Protein AF-A0A0G2USS6-F1 (afdb_monomer_lite)

Sequence (141 aa):
YPSPGAPDLAKKVQEQLTSSGFKCALDKKRGLDHGSWVPLMLMYPEAKIPICQLSVQSNLDAAHHYKLGRALAPLKDQGVLIIGSGSSVHPSNDTPGAVFGVARWAAEFDEWLEKTLTRGRYEDAVDYKRKAPNWKLTHPW

Foldseek 3Di:
DDAAADVVVLVVLCVLQVVLPDHDDDDPPDDDDPQGVVVCCVVPVVRHDHDDDDDDDPVDALVVVVSSCVSCVVCVVVVDDDDDGDDQFDFDPPQDADPDDGDPQRVQQVVVLVCCVVVVVVVCVRVCVPRGGNVCRRDVD

Secondary structure (DSSP, 8-state):
--PPB-HHHHHHHHHHHHHTT------SSPPPPHHHHHHHHHH-TT--S-B------TTS-HHHHHHHHHHHGGGGGGTPPP---S-S----TTS---SSSS-HHHHHHHHHHHHHHHTT-HHHHHTHHHHSTTHHHH---

Organism: NCBI:txid363209

Structure (mmCIF, N/CA/C/O backbone):
data_AF-A0A0G2USS6-F1
#
_entry.id   AF-A0A0G2USS6-F1
#
loop_
_atom_site.group_PDB
_atom_site.id
_atom_site.type_symbol
_atom_site.label_atom_id
_atom_site.label_alt_id
_atom_site.label_comp_id
_atom_site.label_asym_id
_atom_site.label_entity_id
_atom_site.label_seq_id
_atom_site.pdbx_PDB_ins_code
_atom_site.Cartn_x
_atom_site.Cartn_y
_atom_site.Cartn_z
_atom_site.occupancy
_atom_site.B_iso_or_equiv
_atom_site.auth_seq_id
_atom_site.auth_comp_id
_atom_site.auth_asym_id
_atom_site.auth_atom_id
_atom_site.pdbx_PDB_model_num
ATOM 1 N N . TYR A 1 1 ? -8.011 18.843 4.142 1.00 91.75 1 TYR A N 1
ATOM 2 C CA . TYR A 1 1 ? -9.147 17.904 4.107 1.00 91.75 1 TYR A CA 1
ATOM 3 C C . TYR A 1 1 ? -9.634 17.636 5.533 1.00 91.75 1 TYR A C 1
ATOM 5 O O . TYR A 1 1 ? -8.974 16.889 6.248 1.00 91.75 1 TYR A O 1
ATOM 13 N N . PRO A 1 2 ? -10.691 18.321 6.003 1.00 94.19 2 PRO A N 1
ATOM 14 C CA . PRO A 1 2 ? -11.111 18.310 7.409 1.00 94.19 2 PRO A CA 1
ATOM 15 C C . PRO A 1 2 ? -12.086 17.162 7.728 1.00 94.19 2 PRO A C 1
ATOM 17 O O . PRO A 1 2 ? -13.210 17.398 8.160 1.00 94.19 2 PRO A O 1
ATOM 20 N N . SER A 1 3 ? -11.684 15.914 7.494 1.00 94.44 3 SER A N 1
ATOM 21 C CA . SER A 1 3 ? -12.543 14.764 7.795 1.00 94.44 3 SER A CA 1
ATOM 22 C C . SER A 1 3 ? -12.622 14.445 9.289 1.00 94.44 3 SER A C 1
ATOM 24 O O . SER A 1 3 ? -11.622 14.614 9.993 1.00 94.44 3 SER A O 1
ATOM 26 N N . PRO A 1 4 ? -13.744 13.880 9.774 1.00 95.38 4 PRO A N 1
ATOM 27 C CA . PRO A 1 4 ? -13.801 13.287 11.104 1.00 95.38 4 PRO A CA 1
ATOM 28 C C . PRO A 1 4 ? -12.733 12.196 11.276 1.00 95.38 4 PRO A C 1
ATOM 30 O O . PRO A 1 4 ? -12.464 11.419 10.358 1.00 95.38 4 PRO A O 1
ATOM 33 N N . GLY A 1 5 ? -12.137 12.103 12.463 1.00 94.69 5 GLY A N 1
ATOM 34 C CA . GLY A 1 5 ? -11.315 10.947 12.824 1.00 94.69 5 GLY A CA 1
ATOM 35 C C . GLY A 1 5 ? -12.179 9.711 13.096 1.00 94.69 5 GLY A C 1
ATOM 36 O O . GLY A 1 5 ? -13.332 9.838 13.503 1.00 94.69 5 GLY A O 1
ATOM 37 N N . ALA A 1 6 ? -11.615 8.515 12.924 1.00 96.31 6 ALA A N 1
ATOM 38 C CA . ALA A 1 6 ? -12.291 7.244 13.200 1.00 96.31 6 ALA A CA 1
ATOM 39 C C . ALA A 1 6 ? -11.617 6.462 14.356 1.00 96.31 6 ALA A C 1
ATOM 41 O O . ALA A 1 6 ? -10.968 5.444 14.108 1.00 96.31 6 ALA A O 1
ATOM 42 N N . PRO A 1 7 ? -11.724 6.911 15.625 1.00 96.25 7 PRO A N 1
ATOM 43 C CA . PRO A 1 7 ? -11.035 6.279 16.759 1.00 96.25 7 PRO A CA 1
ATOM 44 C C . PRO A 1 7 ? -11.484 4.834 17.022 1.00 96.25 7 PRO A C 1
ATOM 46 O O . PRO A 1 7 ? -10.646 3.985 17.328 1.00 96.25 7 PRO A O 1
ATOM 49 N N . ASP A 1 8 ? -12.773 4.532 16.847 1.00 96.19 8 ASP A N 1
ATOM 50 C CA . ASP A 1 8 ? -13.293 3.168 17.009 1.00 96.19 8 ASP A CA 1
ATOM 51 C C . ASP A 1 8 ? -12.752 2.231 15.927 1.00 96.19 8 ASP A C 1
ATOM 53 O O . ASP A 1 8 ? -12.391 1.088 16.210 1.00 96.19 8 ASP A O 1
ATOM 57 N N . LEU A 1 9 ? -12.629 2.729 14.691 1.00 97.06 9 LEU A N 1
ATOM 58 C CA . LEU A 1 9 ? -11.994 1.985 13.606 1.00 97.06 9 LEU A CA 1
ATOM 59 C C . LEU A 1 9 ? -10.504 1.770 13.890 1.00 97.06 9 LEU A C 1
ATOM 61 O O . LEU A 1 9 ? -10.017 0.658 13.719 1.00 97.06 9 LEU A O 1
ATOM 65 N N . ALA A 1 10 ? -9.794 2.787 14.384 1.00 97.56 10 ALA A N 1
ATOM 66 C CA . ALA A 1 10 ? -8.384 2.660 14.744 1.00 97.56 10 ALA A CA 1
ATOM 67 C C . ALA A 1 10 ? -8.164 1.574 15.813 1.00 97.56 10 ALA A C 1
ATOM 69 O O . ALA A 1 10 ? -7.253 0.756 15.680 1.00 97.56 10 ALA A O 1
ATOM 70 N N . LYS A 1 11 ? -9.034 1.509 16.832 1.00 97.44 11 LYS A N 1
ATOM 71 C CA . LYS A 1 11 ? -9.001 0.451 17.853 1.00 97.44 11 LYS A CA 1
ATOM 72 C C . LYS A 1 11 ? -9.256 -0.935 17.249 1.00 97.44 11 LYS A C 1
ATOM 74 O O . LYS A 1 11 ? -8.476 -1.848 17.500 1.00 97.44 11 LYS A O 1
ATOM 79 N N . LYS A 1 12 ? -10.274 -1.078 16.393 1.00 97.12 12 LYS A N 1
ATOM 80 C CA . LYS A 1 12 ? -10.555 -2.340 15.684 1.00 97.12 12 LYS A CA 1
ATOM 81 C C . LYS A 1 12 ? -9.382 -2.791 14.813 1.00 97.12 12 LYS A C 1
ATOM 83 O O . LYS A 1 12 ? -9.023 -3.963 14.830 1.00 97.12 12 LYS A O 1
ATOM 88 N N . VAL A 1 13 ? -8.759 -1.868 14.078 1.00 98.06 13 VAL A N 1
ATOM 89 C CA . VAL A 1 13 ? -7.565 -2.149 13.266 1.00 98.06 13 VAL A CA 1
ATOM 90 C C . VAL A 1 13 ? -6.420 -2.629 14.156 1.00 98.06 13 VAL A C 1
ATOM 92 O O . VAL A 1 13 ? -5.794 -3.638 13.843 1.00 98.06 13 VAL A O 1
ATOM 95 N N . GLN A 1 14 ? -6.167 -1.967 15.289 1.00 98.25 14 GLN A N 1
ATOM 96 C CA . GLN A 1 14 ? -5.142 -2.404 16.238 1.00 98.25 14 GLN A CA 1
ATOM 97 C C . GLN A 1 14 ? -5.409 -3.823 16.758 1.00 98.25 14 GLN A C 1
ATOM 99 O O . GLN A 1 14 ? -4.492 -4.645 16.767 1.00 98.25 14 GLN A O 1
ATOM 104 N N . GLU A 1 15 ? -6.638 -4.123 17.179 1.00 97.50 15 GLU A N 1
ATOM 105 C CA . GLU A 1 15 ? -7.038 -5.445 17.682 1.00 97.50 15 GLU A CA 1
ATOM 106 C C . GLU A 1 15 ? -6.886 -6.528 16.602 1.00 97.50 15 GLU A C 1
ATOM 108 O O . GLU A 1 15 ? -6.291 -7.581 16.852 1.00 97.50 15 GLU A O 1
ATOM 113 N N . GLN A 1 16 ? -7.334 -6.245 15.377 1.00 97.50 16 GLN A N 1
ATOM 114 C CA . GLN A 1 16 ? -7.206 -7.137 14.222 1.00 97.50 16 GLN A CA 1
ATOM 115 C C . GLN A 1 16 ? -5.736 -7.437 13.891 1.00 97.50 16 GLN A C 1
ATOM 117 O O . GLN A 1 16 ? -5.353 -8.585 13.666 1.00 97.50 16 GLN A O 1
ATOM 122 N N . LEU A 1 17 ? -4.885 -6.411 13.883 1.00 98.12 17 LEU A N 1
ATOM 123 C CA . LEU A 1 17 ? -3.461 -6.570 13.595 1.00 98.12 17 LEU A CA 1
ATOM 124 C C . LEU A 1 17 ? -2.728 -7.303 14.722 1.00 98.12 17 LEU A C 1
ATOM 126 O O . LEU A 1 17 ? -1.928 -8.197 14.450 1.00 98.12 17 LEU A O 1
ATOM 130 N N . THR A 1 18 ? -3.034 -6.978 15.978 1.00 98.06 18 THR A N 1
ATOM 131 C CA . THR A 1 18 ? -2.398 -7.604 17.147 1.00 98.06 18 THR A CA 1
ATOM 132 C C . THR A 1 18 ? -2.766 -9.081 17.261 1.00 98.06 18 THR A C 1
ATOM 134 O O . THR A 1 18 ? -1.885 -9.915 17.460 1.00 98.06 18 THR A O 1
ATOM 137 N N . SER A 1 19 ? -4.039 -9.432 17.053 1.00 97.56 19 SER A N 1
ATOM 138 C CA . SER A 1 19 ? -4.484 -10.836 17.004 1.00 97.56 19 SER A CA 1
ATOM 139 C C . SER A 1 19 ? -3.877 -11.617 15.832 1.00 97.56 19 SER A C 1
ATOM 141 O O . SER A 1 19 ? -3.688 -12.825 15.935 1.00 97.56 19 SER A O 1
ATOM 143 N N . SER A 1 20 ? -3.489 -10.924 14.758 1.00 97.62 20 SER A N 1
ATOM 144 C CA . SER A 1 20 ? -2.772 -11.494 13.610 1.00 97.62 20 SER A CA 1
ATOM 145 C C . SER A 1 20 ? -1.242 -11.527 13.788 1.00 97.62 20 SER A C 1
ATOM 147 O O . SER A 1 20 ? -0.523 -11.855 12.845 1.00 97.62 20 SER A O 1
ATOM 149 N N . GLY A 1 21 ? -0.724 -11.184 14.975 1.00 97.50 21 GLY A N 1
ATOM 150 C CA . GLY A 1 21 ? 0.701 -11.261 15.315 1.00 97.50 21 GLY A CA 1
ATOM 151 C C . GLY A 1 21 ? 1.533 -10.013 14.995 1.00 97.50 21 GLY A C 1
ATOM 152 O O . GLY A 1 21 ? 2.756 -10.045 15.141 1.00 97.50 21 GLY A O 1
ATOM 153 N N . PHE A 1 22 ? 0.914 -8.904 14.582 1.00 98.06 22 PHE A N 1
ATOM 154 C CA . PHE A 1 22 ? 1.615 -7.641 14.338 1.00 98.06 22 PHE A CA 1
ATOM 155 C C . PHE A 1 22 ? 1.718 -6.800 15.613 1.00 98.06 22 PHE A C 1
ATOM 157 O O . PHE A 1 22 ? 0.826 -6.787 16.456 1.00 98.06 22 PHE A O 1
ATOM 164 N N . LYS A 1 23 ? 2.787 -6.009 15.727 1.00 96.19 23 LYS A N 1
ATOM 165 C CA . LYS A 1 23 ? 2.852 -4.927 16.717 1.00 96.19 23 LYS A CA 1
ATOM 166 C C . LYS A 1 23 ? 2.172 -3.690 16.136 1.00 96.19 23 LYS A C 1
ATOM 168 O O . LYS A 1 23 ? 2.597 -3.200 15.094 1.00 96.19 23 LYS A O 1
ATOM 173 N N . CYS A 1 24 ? 1.147 -3.176 16.811 1.00 97.06 24 CYS A N 1
ATOM 174 C CA . CYS A 1 24 ? 0.413 -1.989 16.378 1.00 97.06 24 CYS A CA 1
ATOM 175 C C . CYS A 1 24 ? 0.169 -1.039 17.559 1.00 97.06 24 CYS A C 1
ATOM 177 O O . CYS A 1 24 ? -0.301 -1.454 18.621 1.00 97.06 24 CYS A O 1
ATOM 179 N N . ALA A 1 25 ? 0.486 0.241 17.373 1.00 96.69 25 ALA A N 1
ATOM 180 C CA . ALA A 1 25 ? 0.274 1.294 18.360 1.00 96.69 25 ALA A CA 1
ATOM 181 C C . ALA A 1 25 ? -0.682 2.356 17.806 1.00 96.69 25 ALA A C 1
ATOM 183 O O . ALA A 1 25 ? -0.669 2.644 16.611 1.00 96.69 25 ALA A O 1
ATOM 184 N N . LEU A 1 26 ? -1.486 2.950 18.688 1.00 97.31 26 LEU A N 1
ATOM 185 C CA . LEU A 1 26 ? -2.384 4.048 18.340 1.00 97.31 26 LEU A CA 1
ATOM 186 C C . LEU A 1 26 ? -1.678 5.394 18.511 1.00 97.31 26 LEU A C 1
ATOM 188 O O . LEU A 1 26 ? -1.115 5.673 19.570 1.00 97.31 26 LEU A O 1
ATOM 192 N N . ASP A 1 27 ? -1.791 6.253 17.501 1.00 95.75 27 ASP A N 1
ATOM 193 C CA . ASP A 1 27 ? -1.396 7.658 17.565 1.00 95.75 27 ASP A CA 1
ATOM 194 C C . ASP A 1 27 ? -2.651 8.536 17.467 1.00 95.75 27 ASP A C 1
ATOM 196 O O . ASP A 1 27 ? -3.431 8.425 16.524 1.00 95.75 27 ASP A O 1
ATOM 200 N N . LYS A 1 28 ? -2.861 9.392 18.472 1.00 93.62 28 LYS A N 1
ATOM 201 C CA . LYS A 1 28 ? -4.017 10.302 18.555 1.00 93.62 28 LYS A CA 1
ATOM 202 C C . LYS A 1 28 ? -3.706 11.725 18.080 1.00 93.62 28 LYS A C 1
ATOM 204 O O . LYS A 1 28 ? -4.585 12.579 18.130 1.00 93.62 28 LYS A O 1
ATOM 209 N N . LYS A 1 29 ? -2.454 12.009 17.713 1.00 91.50 29 LYS A N 1
ATOM 210 C CA . LYS A 1 29 ? -1.953 13.356 17.405 1.00 91.50 29 LYS A CA 1
ATOM 211 C C . LYS A 1 29 ? -1.647 13.546 15.926 1.00 91.50 29 LYS A C 1
ATOM 213 O O . LYS A 1 29 ? -1.704 14.674 15.443 1.00 91.50 29 LYS A 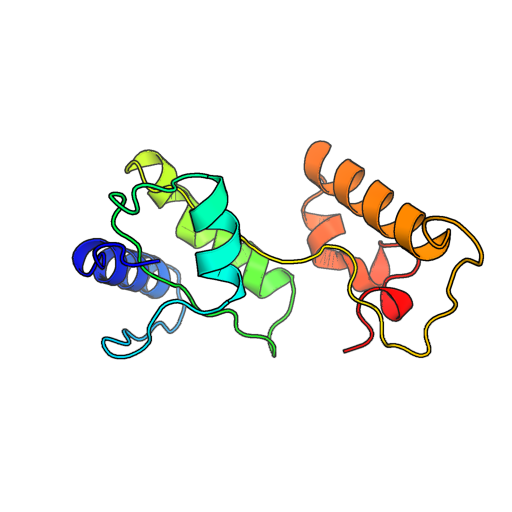O 1
ATOM 218 N N . ARG A 1 30 ? -1.291 12.477 15.214 1.00 89.69 30 ARG A N 1
ATOM 219 C CA . ARG A 1 30 ? -0.934 12.567 13.797 1.00 89.69 30 ARG A CA 1
ATOM 220 C C . ARG A 1 30 ? -2.155 12.892 12.935 1.00 89.69 30 ARG A C 1
ATOM 222 O O . ARG A 1 30 ? -3.165 12.198 12.986 1.00 89.69 30 ARG A O 1
ATOM 229 N N . GLY A 1 31 ? -2.044 13.966 12.157 1.00 88.50 31 GLY A N 1
ATOM 230 C CA . GLY A 1 31 ? -3.023 14.327 11.134 1.00 88.50 31 GLY A CA 1
ATOM 231 C C . GLY A 1 31 ? -2.744 13.642 9.797 1.00 88.50 31 GLY A C 1
ATOM 232 O O . GLY A 1 31 ? -1.677 13.055 9.615 1.00 88.50 31 GLY A O 1
ATOM 233 N N . LEU A 1 32 ? -3.690 13.785 8.861 1.00 92.94 32 LEU A N 1
ATOM 234 C CA . LEU A 1 32 ? -3.585 13.220 7.515 1.00 92.94 32 LEU A CA 1
ATOM 235 C C . LEU A 1 32 ? -2.338 13.722 6.782 1.00 92.94 32 LEU A C 1
ATOM 237 O O . LEU A 1 32 ? -2.152 14.928 6.608 1.00 92.94 32 LEU A O 1
ATOM 241 N N . ASP A 1 33 ? -1.515 12.794 6.304 1.00 94.00 33 ASP A N 1
ATOM 242 C CA . ASP A 1 33 ? -0.386 13.106 5.429 1.00 94.00 33 ASP A CA 1
ATOM 243 C C . ASP A 1 33 ? -0.834 13.375 3.985 1.00 94.00 33 ASP A C 1
ATOM 245 O O . ASP A 1 33 ? -1.976 13.112 3.596 1.00 94.00 33 ASP A O 1
ATOM 249 N 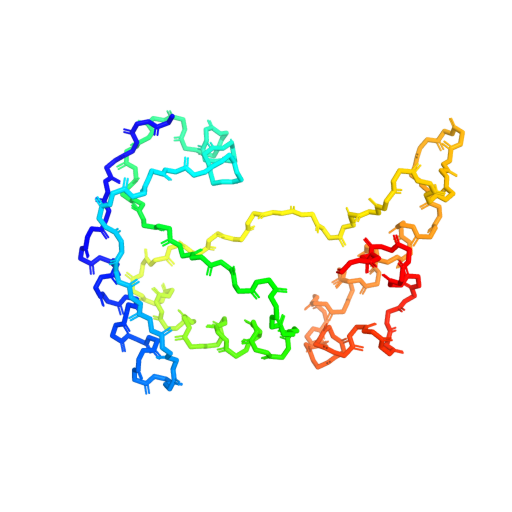N . HIS A 1 34 ? 0.091 13.917 3.190 1.00 93.69 34 HIS A N 1
ATOM 250 C CA . HIS A 1 34 ? -0.152 14.327 1.809 1.00 93.69 34 HIS A CA 1
ATOM 251 C C . HIS A 1 34 ? -0.658 13.195 0.912 1.00 93.69 34 HIS A C 1
ATOM 253 O O . HIS A 1 34 ? -1.581 13.414 0.128 1.00 93.69 34 HIS A O 1
ATOM 259 N N . GLY A 1 35 ? -0.113 11.985 1.074 1.00 92.88 35 GLY A N 1
ATOM 260 C CA . GLY A 1 35 ? -0.535 10.815 0.305 1.00 92.88 35 GLY A CA 1
ATOM 261 C C . GLY A 1 35 ? -1.977 10.420 0.606 1.00 92.88 35 GLY A C 1
ATOM 262 O O . GLY A 1 35 ? -2.686 9.965 -0.283 1.00 92.88 35 GLY A O 1
ATOM 263 N N . SER A 1 36 ? -2.442 10.680 1.828 1.00 94.00 36 SER A N 1
ATOM 264 C CA . SER A 1 36 ? -3.816 10.386 2.228 1.00 94.00 36 SER A CA 1
ATOM 265 C C . SER A 1 36 ? -4.812 11.455 1.777 1.00 94.00 36 SER A C 1
ATOM 267 O O . SER A 1 36 ? -5.839 11.123 1.190 1.00 94.00 36 SER A O 1
ATOM 269 N N . TRP A 1 37 ? -4.562 12.744 2.040 1.00 94.44 37 TRP A N 1
ATOM 270 C CA . TRP A 1 37 ? -5.603 13.758 1.822 1.00 94.44 37 TRP A CA 1
ATOM 271 C C . TRP A 1 37 ? -5.798 14.171 0.358 1.00 94.44 37 TRP A C 1
ATOM 273 O O . TRP A 1 37 ? -6.908 14.572 0.010 1.00 94.44 37 TRP A O 1
ATOM 283 N N . VAL A 1 38 ? -4.776 14.073 -0.503 1.00 95.44 38 VAL A N 1
ATOM 284 C CA . VAL A 1 38 ? -4.882 14.431 -1.934 1.00 95.44 38 VAL A CA 1
ATOM 285 C C . VAL A 1 38 ? -5.908 13.566 -2.677 1.00 95.44 38 VAL A C 1
ATOM 287 O O . VAL A 1 38 ? -6.843 14.139 -3.238 1.00 95.44 38 VAL A O 1
ATOM 290 N N . PRO A 1 39 ? -5.809 12.220 -2.681 1.00 95.44 39 PRO A N 1
ATOM 291 C CA . PRO A 1 39 ? -6.795 11.393 -3.376 1.00 95.44 39 PRO A CA 1
ATOM 292 C C . PRO A 1 39 ? -8.194 11.544 -2.769 1.00 95.44 39 PRO A C 1
ATOM 294 O O . PRO A 1 39 ? -9.184 11.586 -3.494 1.00 95.44 39 PRO A O 1
ATOM 297 N N . LEU A 1 40 ? -8.290 11.708 -1.447 1.00 96.44 40 LEU A N 1
ATOM 298 C CA . LEU A 1 40 ? -9.572 11.883 -0.767 1.00 96.44 40 LEU A CA 1
ATOM 299 C C . LEU A 1 40 ? -10.271 13.198 -1.127 1.00 96.44 40 LEU A C 1
ATOM 301 O O . LEU A 1 40 ? -11.492 13.208 -1.254 1.00 96.44 40 LEU A O 1
ATOM 305 N N . MET A 1 41 ? -9.526 14.285 -1.353 1.00 96.50 41 MET A N 1
ATOM 306 C CA . MET A 1 41 ? -10.098 15.540 -1.855 1.00 96.50 41 MET A CA 1
ATOM 307 C C . MET A 1 41 ? -10.757 15.385 -3.229 1.00 96.50 41 MET A C 1
ATOM 309 O O . MET A 1 41 ? -11.693 16.122 -3.523 1.00 96.50 41 MET A O 1
ATOM 313 N N . LEU A 1 42 ? -10.283 14.447 -4.055 1.00 96.31 42 LEU A N 1
ATOM 314 C CA . LEU A 1 42 ? -10.846 14.172 -5.378 1.00 96.31 42 LEU A CA 1
ATOM 315 C C . LEU A 1 42 ? -12.022 13.190 -5.311 1.00 96.31 42 LEU A C 1
ATOM 317 O O . LEU A 1 42 ? -13.012 13.374 -6.010 1.00 96.31 42 LEU A O 1
ATOM 321 N N . MET A 1 43 ? -11.917 12.152 -4.478 1.00 96.75 43 MET A N 1
ATOM 322 C CA . MET A 1 43 ? -12.936 11.101 -4.372 1.00 96.75 43 MET A CA 1
ATOM 323 C C . MET A 1 43 ? -14.145 11.512 -3.520 1.00 96.75 43 MET A C 1
ATOM 325 O O . MET A 1 43 ? -15.268 11.133 -3.840 1.00 96.75 43 MET A O 1
ATOM 329 N N . TYR A 1 44 ? -13.918 12.254 -2.430 1.00 97.06 44 TYR A N 1
ATOM 330 C CA . TYR A 1 44 ? -14.919 12.582 -1.407 1.00 97.06 44 TYR A CA 1
ATOM 331 C C . TYR A 1 44 ? -14.783 14.040 -0.927 1.00 97.06 44 TYR A C 1
ATOM 333 O O . TYR A 1 44 ? -14.487 14.286 0.247 1.00 97.06 44 TYR A O 1
ATOM 341 N N . PRO A 1 45 ? -14.980 15.031 -1.812 1.00 97.19 45 PRO A N 1
ATOM 342 C CA . PRO A 1 45 ? -14.661 16.435 -1.541 1.00 97.19 45 PRO A CA 1
ATOM 343 C C . PRO A 1 45 ? -15.377 17.030 -0.316 1.00 97.19 45 PRO A C 1
ATOM 345 O O . PRO A 1 45 ? -14.850 17.950 0.309 1.00 97.19 45 PRO A O 1
ATOM 348 N N . GLU A 1 46 ? -16.534 16.496 0.089 1.00 97.81 46 GLU A N 1
ATOM 349 C CA . GLU A 1 46 ? -17.282 16.961 1.263 1.00 97.81 46 GLU A CA 1
ATOM 350 C C . GLU A 1 46 ? -16.621 16.593 2.600 1.00 97.81 46 GLU A C 1
ATOM 352 O O . GLU A 1 46 ? -17.056 17.084 3.642 1.00 97.81 46 GLU A O 1
ATOM 357 N N . ALA A 1 47 ? -15.611 15.715 2.598 1.00 97.06 47 ALA A N 1
ATOM 358 C CA . ALA A 1 47 ? -14.868 15.283 3.782 1.00 97.06 47 ALA A CA 1
ATOM 359 C C . ALA A 1 47 ? -15.745 14.734 4.928 1.00 97.06 47 ALA A C 1
ATOM 361 O O . ALA A 1 47 ? -15.417 14.883 6.100 1.00 97.06 47 ALA A O 1
ATOM 362 N N . LYS A 1 48 ? -16.866 14.073 4.611 1.00 97.12 48 LYS A N 1
ATOM 363 C CA . LYS A 1 48 ? -17.809 13.545 5.621 1.00 97.12 48 LYS A CA 1
ATOM 364 C C . LYS A 1 48 ? -17.488 12.132 6.112 1.00 97.12 48 LYS A C 1
ATOM 366 O O . LYS A 1 48 ? -18.041 11.704 7.121 1.00 97.12 48 LYS A O 1
ATOM 371 N N . ILE A 1 49 ? -16.624 11.403 5.407 1.00 96.50 49 ILE A N 1
ATOM 372 C CA . ILE A 1 49 ? -16.278 10.016 5.741 1.00 96.50 49 ILE A CA 1
ATOM 373 C C . ILE A 1 49 ? -15.232 10.010 6.868 1.00 96.50 49 ILE A C 1
ATOM 375 O O . ILE A 1 49 ? -14.179 10.630 6.694 1.00 96.50 49 ILE A O 1
ATOM 379 N N . PRO A 1 50 ? -15.478 9.325 8.005 1.00 96.19 50 PRO A N 1
ATOM 380 C CA . PRO A 1 50 ? -14.486 9.182 9.065 1.00 96.19 50 PRO A CA 1
ATOM 381 C C . PRO A 1 50 ? -13.256 8.400 8.599 1.00 96.19 50 PRO A C 1
ATOM 383 O O . PRO A 1 50 ? -13.390 7.355 7.964 1.00 96.19 50 PRO A O 1
ATOM 386 N N . ILE A 1 51 ? -12.058 8.871 8.947 1.00 96.50 51 ILE A N 1
ATOM 387 C CA . ILE A 1 51 ? -10.792 8.270 8.503 1.00 96.50 51 ILE A CA 1
ATOM 388 C C . ILE A 1 51 ? -9.889 7.948 9.692 1.00 96.50 51 ILE A C 1
ATOM 390 O O . ILE A 1 51 ? -9.756 8.726 10.639 1.00 96.50 51 ILE A O 1
ATOM 394 N N . CYS A 1 52 ? -9.221 6.799 9.621 1.00 95.38 52 CYS A N 1
ATOM 395 C CA . CYS A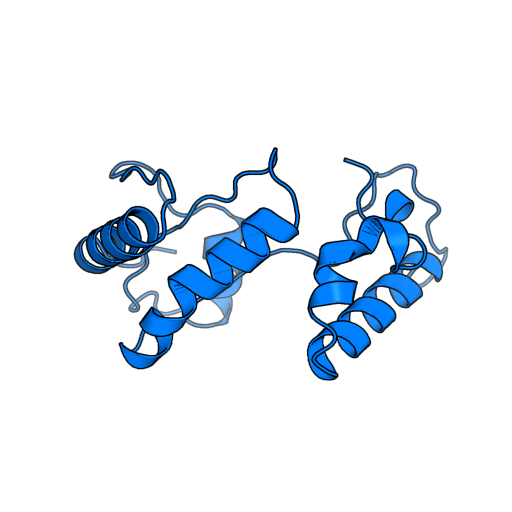 1 52 ? -8.022 6.509 10.398 1.00 95.38 52 CYS A CA 1
ATOM 396 C C . CYS A 1 52 ? -6.873 6.186 9.439 1.00 95.38 52 CYS A C 1
ATOM 398 O O . CYS A 1 52 ? -7.075 5.506 8.433 1.00 95.38 52 CYS A O 1
ATOM 400 N N . GLN A 1 53 ? -5.668 6.650 9.754 1.00 96.00 53 GLN A N 1
ATOM 401 C CA . GLN A 1 53 ? -4.480 6.318 8.975 1.00 96.00 53 GLN A CA 1
ATOM 402 C C . GLN A 1 53 ? -3.758 5.110 9.558 1.00 96.00 53 GLN A C 1
ATOM 404 O O . GLN A 1 53 ? -3.687 4.946 10.776 1.00 96.00 53 GLN A O 1
ATOM 409 N N . LEU A 1 54 ? -3.167 4.308 8.677 1.00 96.81 54 LEU A N 1
ATOM 410 C CA . LEU A 1 54 ? -2.264 3.223 9.032 1.00 96.81 54 LEU A CA 1
ATOM 411 C C . LEU A 1 54 ? -0.889 3.518 8.433 1.00 96.81 54 LEU A C 1
ATOM 413 O O . LEU A 1 54 ? -0.775 3.789 7.240 1.00 96.81 54 LEU A O 1
ATOM 417 N N . SER A 1 55 ? 0.154 3.492 9.263 1.00 95.56 55 SER A N 1
ATOM 418 C CA . SER A 1 55 ? 1.519 3.744 8.806 1.00 95.56 55 SER A CA 1
ATOM 419 C C . SER A 1 55 ? 2.083 2.555 8.026 1.00 95.56 55 SER A C 1
ATOM 421 O O . SER A 1 55 ? 1.799 1.394 8.326 1.00 95.56 55 SER A O 1
ATOM 423 N N . VAL A 1 56 ? 2.938 2.85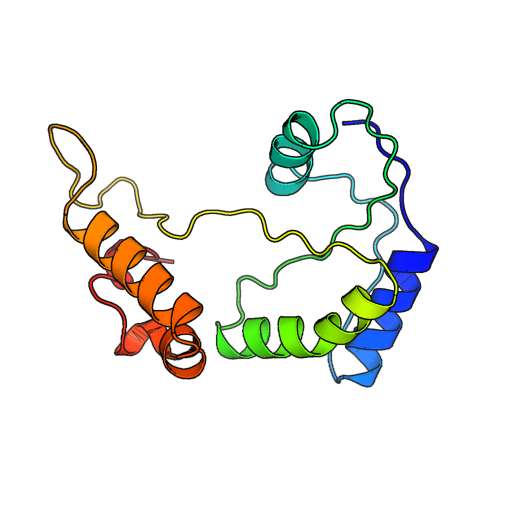5 7.048 1.00 94.06 56 VAL A N 1
ATOM 424 C CA . VAL A 1 56 ? 3.717 1.859 6.304 1.00 94.06 56 VAL A CA 1
ATOM 425 C C . VAL A 1 56 ? 5.092 1.717 6.955 1.00 94.06 56 VAL A C 1
ATOM 427 O O . VAL A 1 56 ? 5.775 2.709 7.206 1.00 94.06 56 VAL A O 1
ATOM 430 N N . GLN A 1 57 ? 5.514 0.482 7.229 1.00 95.06 57 GLN A N 1
ATOM 431 C CA . GLN A 1 57 ? 6.868 0.178 7.699 1.00 95.06 57 GLN A CA 1
ATOM 432 C C . GLN A 1 57 ? 7.814 0.058 6.496 1.00 95.06 57 GLN A C 1
ATOM 434 O O . GLN A 1 57 ? 7.899 -0.997 5.869 1.00 95.06 57 GLN A O 1
ATOM 439 N N . SER A 1 58 ? 8.501 1.149 6.154 1.00 91.56 58 SER A N 1
ATOM 440 C CA . SER A 1 58 ? 9.361 1.237 4.961 1.00 91.56 58 SER A CA 1
ATOM 441 C C . SER A 1 58 ? 10.582 0.316 4.994 1.00 91.56 58 SER A C 1
ATOM 443 O O . SER A 1 58 ? 11.122 -0.026 3.952 1.00 91.56 58 SER A O 1
ATOM 445 N N . ASN A 1 59 ? 11.013 -0.110 6.180 1.00 93.62 59 ASN A N 1
ATOM 446 C CA . ASN A 1 59 ? 12.143 -1.017 6.364 1.00 93.62 59 ASN A CA 1
ATOM 447 C C . ASN A 1 59 ? 11.774 -2.507 6.225 1.00 93.62 59 ASN A C 1
ATOM 449 O O . ASN A 1 59 ? 12.646 -3.357 6.400 1.00 93.62 59 ASN A O 1
ATOM 453 N N . LEU A 1 60 ? 10.501 -2.831 5.973 1.00 95.69 60 LEU A N 1
ATOM 454 C CA . LEU A 1 60 ? 10.005 -4.202 5.834 1.00 95.69 60 LEU A CA 1
ATOM 455 C C . LEU A 1 60 ? 9.655 -4.521 4.375 1.00 95.69 60 LEU A C 1
ATOM 457 O O . LEU A 1 60 ? 9.395 -3.630 3.569 1.00 95.69 60 LEU A O 1
ATOM 461 N N . ASP A 1 61 ? 9.674 -5.807 4.033 1.00 95.06 61 ASP A N 1
ATOM 462 C CA . ASP A 1 61 ? 9.564 -6.281 2.654 1.00 95.06 61 ASP A CA 1
ATOM 463 C C . ASP A 1 61 ? 8.114 -6.443 2.153 1.00 95.06 61 ASP A C 1
ATOM 465 O O . ASP A 1 61 ? 7.130 -6.280 2.880 1.00 95.06 61 ASP A O 1
ATOM 469 N N . ALA A 1 62 ? 7.973 -6.782 0.868 1.00 96.06 62 ALA A N 1
ATOM 470 C CA . ALA A 1 62 ? 6.671 -7.018 0.247 1.00 96.06 62 ALA A CA 1
ATOM 471 C C . ALA A 1 62 ? 5.908 -8.188 0.892 1.00 96.06 62 ALA A C 1
ATOM 473 O O . ALA A 1 62 ? 4.680 -8.156 0.947 1.00 96.06 62 ALA A O 1
ATOM 474 N N . ALA A 1 63 ? 6.608 -9.199 1.419 1.00 97.31 63 ALA A N 1
ATOM 475 C CA . ALA A 1 63 ? 5.975 -10.334 2.082 1.00 97.31 63 ALA A CA 1
ATOM 476 C C . ALA A 1 63 ? 5.307 -9.915 3.401 1.00 97.31 63 ALA A C 1
ATOM 478 O O . ALA A 1 63 ? 4.194 -10.362 3.694 1.00 97.31 63 ALA A O 1
ATOM 479 N N . HIS A 1 64 ? 5.943 -9.031 4.177 1.00 97.75 64 HIS A N 1
ATOM 480 C CA . HIS A 1 64 ? 5.346 -8.402 5.358 1.00 97.75 64 HIS A CA 1
ATOM 481 C C . HIS A 1 64 ? 4.075 -7.633 4.995 1.00 97.75 64 HIS A C 1
ATOM 483 O O . HIS A 1 64 ? 3.017 -7.891 5.571 1.00 97.75 64 HIS A O 1
ATOM 489 N N . HIS A 1 65 ? 4.147 -6.738 4.007 1.00 97.44 65 HIS A N 1
ATOM 490 C CA . HIS A 1 65 ? 3.002 -5.905 3.611 1.00 97.44 65 HIS A CA 1
ATOM 491 C C . HIS A 1 65 ? 1.867 -6.716 2.972 1.00 97.44 65 HIS A C 1
ATOM 493 O O . HIS A 1 65 ? 0.693 -6.414 3.186 1.00 97.44 65 HIS A O 1
ATOM 499 N N . TYR A 1 66 ? 2.184 -7.806 2.270 1.00 97.56 66 TYR A N 1
ATOM 500 C CA . TYR A 1 66 ? 1.177 -8.744 1.778 1.00 97.56 66 TYR A CA 1
ATOM 501 C C . TYR A 1 66 ? 0.434 -9.429 2.933 1.00 97.56 66 TYR A C 1
ATOM 503 O O . TYR A 1 66 ? -0.799 -9.456 2.951 1.00 97.56 66 TYR A O 1
ATOM 511 N N . LYS A 1 67 ? 1.158 -9.919 3.950 1.00 98.06 67 LYS A N 1
ATOM 512 C CA . LYS A 1 67 ? 0.550 -10.492 5.165 1.00 98.06 67 LYS A CA 1
ATOM 513 C C . LYS A 1 67 ? -0.281 -9.459 5.929 1.00 98.06 67 LYS A C 1
ATOM 515 O O . LYS A 1 67 ? -1.362 -9.800 6.401 1.00 98.06 67 LYS A O 1
ATOM 520 N N . LEU A 1 68 ? 0.178 -8.207 6.002 1.00 98.12 68 LEU A N 1
ATOM 521 C CA . LEU A 1 68 ? -0.572 -7.099 6.598 1.00 98.12 68 LEU A CA 1
ATOM 522 C C . LEU A 1 68 ? -1.915 -6.898 5.880 1.00 98.12 68 LEU A C 1
ATOM 524 O O . LEU A 1 68 ? -2.962 -6.853 6.522 1.00 98.12 68 LEU A O 1
ATOM 528 N N . GLY A 1 69 ? -1.908 -6.866 4.545 1.00 97.25 69 GLY A N 1
ATOM 529 C CA . GLY A 1 69 ? -3.131 -6.787 3.743 1.00 97.25 69 GLY A CA 1
ATOM 530 C C . GLY A 1 69 ? -4.083 -7.964 3.986 1.00 97.25 69 GLY A C 1
ATOM 531 O O . GLY A 1 69 ? -5.293 -7.763 4.093 1.00 97.25 69 GLY A O 1
ATOM 532 N N . ARG A 1 70 ? -3.554 -9.186 4.143 1.00 97.44 70 ARG A N 1
ATOM 533 C CA . ARG A 1 70 ? -4.353 -10.373 4.505 1.00 97.44 70 ARG A CA 1
ATOM 534 C C . ARG A 1 70 ? -4.970 -10.253 5.898 1.00 97.44 70 ARG A C 1
ATOM 536 O O . ARG A 1 70 ? -6.136 -10.598 6.052 1.00 97.44 70 ARG A O 1
ATOM 543 N N . ALA A 1 71 ? -4.230 -9.731 6.875 1.00 98.12 71 ALA A N 1
ATOM 544 C CA . ALA A 1 71 ? -4.735 -9.498 8.228 1.00 98.12 71 ALA A CA 1
ATOM 545 C C . ALA A 1 71 ? -5.856 -8.447 8.262 1.00 98.12 71 ALA A C 1
ATOM 547 O O . ALA A 1 71 ? -6.795 -8.583 9.040 1.00 98.12 71 ALA A O 1
ATOM 548 N N . LEU A 1 72 ? -5.791 -7.429 7.400 1.00 98.06 72 LEU A N 1
ATOM 549 C CA . LEU A 1 72 ? -6.806 -6.373 7.298 1.00 98.06 72 LEU A CA 1
ATOM 550 C C . LEU A 1 72 ? -8.026 -6.769 6.454 1.00 98.06 72 LEU A C 1
ATOM 552 O O . LEU A 1 72 ? -9.066 -6.123 6.558 1.00 98.06 72 LEU A O 1
ATOM 556 N N . ALA A 1 73 ? -7.920 -7.805 5.616 1.00 97.38 73 ALA A N 1
ATOM 557 C CA . ALA A 1 73 ? -8.962 -8.186 4.662 1.00 97.38 73 ALA A CA 1
ATOM 558 C C . ALA A 1 73 ? -10.376 -8.358 5.268 1.00 97.38 73 ALA A C 1
ATOM 560 O O . ALA A 1 73 ? -11.313 -7.867 4.635 1.00 97.38 73 ALA A O 1
ATOM 561 N N . PRO A 1 74 ? -10.561 -8.940 6.475 1.00 97.00 74 PRO A N 1
ATOM 562 C CA . PRO A 1 74 ? -11.888 -9.094 7.087 1.00 97.00 74 PRO A CA 1
ATOM 563 C C . PRO A 1 74 ? -12.609 -7.777 7.412 1.00 97.00 74 PRO A C 1
ATOM 565 O O . PRO A 1 74 ? -13.814 -7.771 7.642 1.00 97.00 74 PRO A O 1
ATOM 568 N N . LEU A 1 75 ? -11.900 -6.643 7.448 1.00 96.94 75 LEU A N 1
ATOM 569 C CA . LEU A 1 75 ? -12.522 -5.338 7.692 1.00 96.94 75 LEU A CA 1
ATOM 570 C C . LEU A 1 75 ? -13.429 -4.904 6.531 1.00 96.94 75 LEU A C 1
ATOM 572 O O . LEU A 1 75 ? -14.365 -4.134 6.746 1.00 96.94 75 LEU A O 1
ATOM 576 N N . LYS A 1 76 ? -13.198 -5.417 5.314 1.00 96.31 76 LYS A N 1
ATOM 577 C CA . LYS A 1 76 ? -14.044 -5.107 4.150 1.00 96.31 76 LYS A CA 1
ATOM 578 C C . LYS A 1 76 ? -15.483 -5.576 4.360 1.00 96.31 76 LYS A C 1
ATOM 580 O O . LYS A 1 76 ? -16.411 -4.835 4.050 1.00 96.31 76 LYS A O 1
ATOM 585 N N . ASP A 1 77 ? -15.660 -6.739 4.986 1.00 96.31 77 ASP A N 1
ATOM 586 C CA . ASP A 1 77 ? -16.978 -7.301 5.319 1.00 96.31 77 ASP A CA 1
ATOM 587 C C . ASP A 1 77 ? -17.693 -6.499 6.424 1.00 96.31 77 ASP A C 1
ATOM 589 O O . ASP A 1 77 ? -18.891 -6.652 6.644 1.00 96.31 77 ASP A O 1
ATOM 593 N N . GLN A 1 78 ? -16.969 -5.603 7.101 1.00 95.00 78 GLN A N 1
ATOM 594 C CA . GLN A 1 78 ? -17.482 -4.697 8.132 1.00 95.00 78 GLN A CA 1
ATOM 595 C C . GLN A 1 78 ? -17.751 -3.280 7.593 1.00 95.00 78 GLN A C 1
ATOM 597 O O . GLN A 1 78 ? -17.916 -2.344 8.376 1.00 95.00 78 GLN A O 1
ATOM 602 N N . GLY A 1 79 ? -17.766 -3.100 6.266 1.00 95.50 79 GLY A N 1
ATOM 603 C CA . GLY A 1 79 ? -18.019 -1.807 5.626 1.00 95.50 79 GLY A CA 1
ATOM 604 C C . GLY A 1 79 ? -16.826 -0.847 5.649 1.00 95.50 79 GLY A C 1
ATOM 605 O O . GLY A 1 79 ? -17.011 0.358 5.488 1.00 95.50 79 GLY A O 1
ATOM 606 N N . VAL A 1 80 ? -15.604 -1.351 5.855 1.00 97.75 80 VAL A N 1
ATOM 607 C CA . VAL A 1 80 ? -14.383 -0.533 5.830 1.00 97.75 80 VAL A CA 1
ATOM 608 C C . VAL A 1 80 ? -13.793 -0.505 4.421 1.00 97.75 80 VAL A C 1
ATOM 610 O O . VAL A 1 80 ? -13.409 -1.538 3.869 1.00 97.75 80 VAL A O 1
ATOM 613 N N . LEU A 1 81 ? -13.647 0.697 3.864 1.00 96.81 81 LEU A N 1
ATOM 614 C CA . LEU A 1 81 ? -12.877 0.930 2.644 1.00 96.81 81 LEU A CA 1
ATOM 615 C C . LEU A 1 81 ? -11.387 1.077 2.989 1.00 96.81 81 LEU A C 1
ATOM 617 O O . LEU A 1 81 ? -11.001 1.977 3.732 1.00 96.81 81 LEU A O 1
ATOM 621 N N . ILE A 1 82 ? -10.546 0.207 2.424 1.00 96.81 82 ILE A N 1
ATOM 622 C CA . ILE A 1 82 ? -9.084 0.280 2.556 1.00 96.81 82 ILE A CA 1
ATOM 623 C C . ILE A 1 82 ? -8.518 0.951 1.305 1.00 96.81 82 ILE A C 1
ATOM 625 O O . ILE A 1 82 ? -8.713 0.448 0.199 1.00 96.81 82 ILE A O 1
ATOM 629 N N . ILE A 1 83 ? -7.794 2.056 1.484 1.00 96.06 83 ILE A N 1
ATOM 630 C CA . ILE A 1 83 ? -7.143 2.800 0.399 1.00 96.06 83 ILE A CA 1
ATOM 631 C C . ILE A 1 83 ? -5.628 2.722 0.587 1.00 96.06 83 ILE A C 1
ATOM 633 O O . ILE A 1 83 ? -5.108 3.128 1.624 1.00 96.06 83 ILE A O 1
ATOM 637 N N . GLY A 1 84 ? -4.928 2.214 -0.428 1.00 94.94 84 GLY A N 1
ATOM 638 C CA . GLY A 1 84 ? -3.482 2.362 -0.573 1.00 94.94 84 GLY A CA 1
ATOM 639 C C . GLY A 1 84 ? -3.184 3.456 -1.594 1.00 94.94 84 GLY A C 1
ATOM 640 O O . GLY A 1 84 ? -3.593 3.340 -2.745 1.00 94.94 84 GLY A O 1
ATOM 641 N N . SER A 1 85 ? -2.493 4.514 -1.175 1.00 94.62 85 SER A N 1
ATOM 642 C CA . SER A 1 85 ? -2.093 5.636 -2.031 1.00 94.62 85 SER A CA 1
ATOM 643 C C . SER A 1 85 ? -0.580 5.635 -2.238 1.00 94.62 85 SER A C 1
ATOM 645 O O . SER A 1 85 ? 0.174 5.612 -1.264 1.00 94.62 85 SER A O 1
ATOM 647 N N . GLY A 1 86 ? -0.130 5.696 -3.487 1.00 93.38 86 GLY A N 1
ATOM 648 C CA . GLY A 1 86 ? 1.287 5.697 -3.841 1.00 93.38 86 GLY A CA 1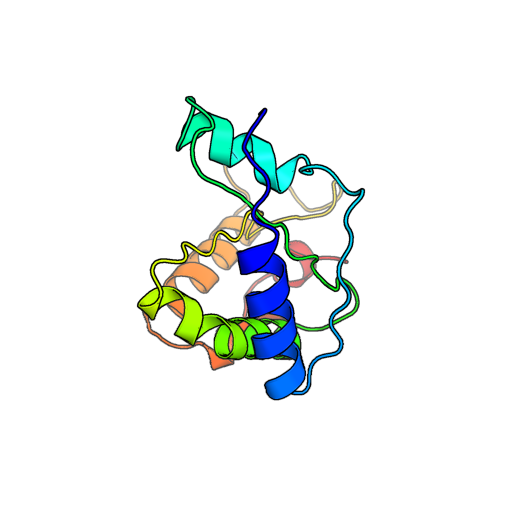
ATOM 649 C C . GLY A 1 86 ? 1.486 5.595 -5.350 1.00 93.38 86 GLY A C 1
ATOM 650 O O . GLY A 1 86 ? 0.551 5.835 -6.111 1.00 93.38 86 GLY A O 1
ATOM 651 N N . SER A 1 87 ? 2.695 5.221 -5.766 1.00 92.62 87 SER A N 1
ATOM 652 C CA . SER A 1 87 ? 3.034 4.965 -7.169 1.00 92.62 87 SER A CA 1
ATOM 653 C C . SER A 1 87 ? 3.653 3.578 -7.318 1.00 92.62 87 SER A C 1
ATOM 655 O O . SER A 1 87 ? 4.496 3.193 -6.504 1.00 92.62 87 SER A O 1
ATOM 657 N N . SER A 1 88 ? 3.256 2.845 -8.361 1.00 93.50 88 SER A N 1
ATOM 658 C CA . SER A 1 88 ? 3.883 1.582 -8.774 1.00 93.50 88 SER A CA 1
ATOM 659 C C . SER A 1 88 ? 5.305 1.788 -9.292 1.00 93.50 88 SER A C 1
ATOM 661 O O . SER A 1 88 ? 6.118 0.879 -9.202 1.00 93.50 88 SER A O 1
ATOM 663 N N . VAL A 1 89 ? 5.622 2.983 -9.801 1.00 95.25 89 VAL A N 1
ATOM 664 C CA . VAL A 1 89 ? 6.943 3.339 -10.327 1.00 95.25 89 VAL A CA 1
ATOM 665 C C . VAL A 1 89 ? 7.446 4.607 -9.641 1.00 95.25 89 VAL A C 1
ATOM 667 O O . VAL A 1 89 ? 6.788 5.648 -9.699 1.00 95.25 89 VAL A O 1
ATOM 670 N N . HIS A 1 90 ? 8.595 4.529 -8.962 1.00 94.44 90 HIS A N 1
ATOM 671 C CA . HIS A 1 90 ? 9.170 5.649 -8.208 1.00 94.44 90 HIS A CA 1
ATOM 672 C C . HIS A 1 90 ? 10.715 5.670 -8.298 1.00 94.44 90 HIS A C 1
ATOM 674 O O . HIS A 1 90 ? 11.407 5.395 -7.308 1.00 94.44 90 HIS A O 1
ATOM 680 N N . PRO A 1 91 ? 11.265 5.974 -9.489 1.00 93.81 91 PRO A N 1
ATOM 681 C CA . PRO A 1 91 ? 12.704 5.991 -9.738 1.00 93.81 91 PRO A CA 1
ATOM 682 C C . PRO A 1 91 ? 13.426 7.125 -9.004 1.00 93.81 91 PRO A C 1
ATOM 684 O O . PRO A 1 91 ? 12.815 8.070 -8.504 1.00 93.81 91 PRO A O 1
ATOM 687 N N . SER A 1 92 ? 14.755 7.060 -8.994 1.00 91.50 92 SER A N 1
ATOM 688 C CA . SER A 1 92 ? 15.618 8.193 -8.659 1.00 91.50 92 SER A CA 1
ATOM 689 C C . SER A 1 92 ? 15.769 9.149 -9.851 1.00 91.50 92 SER A C 1
ATOM 691 O O . SER A 1 92 ? 15.604 8.756 -11.006 1.00 91.50 92 SER A O 1
ATOM 693 N N . ASN A 1 93 ? 16.114 10.411 -9.580 1.00 87.81 93 ASN A N 1
ATOM 694 C CA . ASN A 1 93 ? 16.225 11.464 -10.604 1.00 87.81 93 ASN A CA 1
ATOM 695 C C . ASN A 1 93 ? 17.283 11.188 -11.691 1.00 87.81 93 ASN A C 1
ATOM 697 O O . ASN A 1 93 ? 17.230 11.791 -12.757 1.00 87.81 93 ASN A O 1
ATOM 701 N N . ASP A 1 94 ? 18.250 10.314 -11.420 1.00 89.69 94 ASP A N 1
ATOM 702 C CA . ASP A 1 94 ? 19.316 9.894 -12.336 1.00 89.69 94 ASP A CA 1
ATOM 703 C C . ASP A 1 94 ? 18.939 8.676 -13.198 1.00 89.69 94 ASP A C 1
ATOM 705 O O . ASP A 1 94 ? 19.722 8.244 -14.046 1.00 89.69 94 ASP A O 1
ATOM 709 N N . THR A 1 95 ? 17.737 8.122 -13.018 1.00 89.62 95 THR A N 1
ATOM 710 C CA . THR A 1 95 ? 17.259 6.987 -13.816 1.00 89.62 95 THR A CA 1
ATOM 711 C C . THR A 1 95 ? 17.032 7.421 -15.273 1.00 89.62 95 THR A C 1
ATOM 713 O O . THR A 1 95 ? 16.483 8.503 -15.499 1.00 89.62 95 THR A O 1
ATOM 716 N N . PRO A 1 96 ? 17.403 6.607 -16.288 1.00 90.38 96 PRO A N 1
ATOM 717 C CA . PRO A 1 96 ? 17.241 6.979 -17.693 1.00 90.38 96 PRO A CA 1
ATOM 718 C C . PRO A 1 96 ? 15.800 7.381 -18.031 1.00 90.38 96 PRO A C 1
ATOM 720 O O . PRO A 1 96 ? 14.880 6.568 -17.936 1.00 90.38 96 PRO A O 1
ATOM 723 N N . GLY A 1 97 ? 15.603 8.637 -18.426 1.00 88.88 97 GLY A N 1
ATOM 724 C CA . GLY A 1 97 ? 14.296 9.153 -18.825 1.00 88.88 97 GLY A CA 1
ATOM 725 C C . GLY A 1 97 ? 13.895 8.749 -20.247 1.00 88.88 97 GLY A C 1
ATOM 726 O O . GLY A 1 97 ? 14.608 8.033 -20.951 1.00 88.88 97 GLY A O 1
ATOM 727 N N . ALA A 1 98 ? 12.754 9.270 -20.692 1.00 87.94 98 ALA A N 1
ATOM 728 C CA . ALA A 1 98 ? 12.381 9.321 -22.101 1.00 87.94 98 ALA A CA 1
ATOM 729 C C . ALA A 1 98 ? 12.326 10.783 -22.552 1.00 87.94 98 ALA A C 1
ATOM 731 O O . ALA A 1 98 ? 11.904 11.648 -21.790 1.00 87.94 98 ALA A O 1
ATOM 732 N N . VAL A 1 99 ? 12.731 11.056 -23.797 1.00 82.38 99 VAL A N 1
ATOM 733 C CA . VAL A 1 99 ? 12.626 12.406 -24.384 1.00 82.38 99 VAL A CA 1
ATOM 734 C C . VAL A 1 99 ? 11.156 12.817 -24.528 1.00 82.38 99 VAL A C 1
ATOM 736 O O . VAL A 1 99 ? 10.808 13.970 -24.295 1.00 82.38 99 VAL A O 1
ATOM 739 N N . PHE A 1 100 ? 10.288 11.856 -24.858 1.00 86.50 100 PHE A N 1
ATOM 740 C CA . PHE A 1 100 ? 8.840 12.026 -24.919 1.00 86.50 100 PHE A CA 1
ATOM 741 C C . PHE A 1 100 ? 8.147 10.821 -24.276 1.00 86.50 100 PHE A C 1
ATOM 743 O O . PHE A 1 100 ? 8.524 9.679 -24.537 1.00 86.50 100 PHE A O 1
ATOM 750 N N . GLY A 1 101 ? 7.107 11.074 -23.481 1.00 89.19 101 GLY A N 1
ATOM 751 C CA . GLY A 1 101 ? 6.271 10.026 -22.893 1.00 89.19 101 GLY A CA 1
ATOM 752 C C . GLY A 1 101 ? 6.919 9.276 -21.724 1.00 89.19 101 GLY A C 1
ATOM 753 O O . GLY A 1 101 ? 7.706 9.834 -20.963 1.00 89.19 101 GLY A O 1
ATOM 754 N N . VAL A 1 102 ? 6.532 8.010 -21.561 1.00 92.69 102 VAL A N 1
ATOM 755 C CA . VAL A 1 102 ? 6.959 7.140 -20.455 1.00 92.69 102 VAL A CA 1
ATOM 756 C C . VAL A 1 102 ? 8.200 6.351 -20.867 1.00 92.69 102 VAL A C 1
ATOM 758 O O . VAL A 1 102 ? 8.253 5.786 -21.960 1.00 92.69 102 VAL A O 1
ATOM 761 N N . ALA A 1 103 ? 9.201 6.281 -19.988 1.00 95.69 103 ALA A N 1
ATOM 762 C CA . ALA A 1 103 ? 10.376 5.453 -20.226 1.00 95.69 103 ALA A CA 1
ATOM 763 C C . ALA A 1 103 ? 9.984 3.977 -20.370 1.00 95.69 103 ALA A C 1
ATOM 765 O O . ALA A 1 103 ? 9.213 3.446 -19.572 1.00 95.69 103 ALA A O 1
ATOM 766 N N . ARG A 1 104 ? 10.544 3.295 -21.376 1.00 95.44 104 ARG A N 1
ATOM 767 C CA . ARG A 1 104 ? 10.185 1.903 -21.690 1.00 95.44 104 ARG A CA 1
ATOM 768 C C . ARG A 1 104 ? 10.306 0.977 -20.477 1.00 95.44 104 ARG A C 1
ATOM 770 O O . ARG A 1 104 ? 9.416 0.173 -20.240 1.00 95.44 104 ARG A O 1
ATOM 777 N N . TRP A 1 105 ? 11.370 1.130 -19.690 1.00 96.00 105 TRP A N 1
ATOM 778 C CA . TRP A 1 105 ? 11.599 0.303 -18.508 1.00 96.00 105 TRP A CA 1
ATOM 779 C C . TRP A 1 105 ? 10.506 0.482 -17.438 1.00 96.00 105 TRP A C 1
ATOM 781 O O . TRP A 1 105 ? 10.168 -0.483 -16.753 1.00 96.00 105 TRP A O 1
ATOM 791 N N . ALA A 1 106 ? 9.946 1.694 -17.320 1.00 96.81 106 ALA A N 1
ATOM 792 C CA . ALA A 1 106 ? 8.875 2.025 -16.384 1.00 96.81 106 ALA A CA 1
ATOM 793 C C . ALA A 1 106 ? 7.551 1.405 -16.839 1.00 96.81 106 ALA A C 1
ATOM 795 O O . ALA A 1 106 ? 6.869 0.767 -16.042 1.00 96.81 106 ALA A O 1
ATOM 796 N N . ALA A 1 107 ? 7.233 1.527 -18.133 1.00 96.56 107 ALA A N 1
ATOM 797 C CA . ALA A 1 107 ? 6.045 0.913 -18.725 1.00 96.56 107 ALA A CA 1
ATOM 798 C C . ALA A 1 107 ? 6.072 -0.621 -18.604 1.00 96.56 107 ALA A C 1
ATOM 800 O O . ALA A 1 107 ? 5.069 -1.227 -18.246 1.00 96.56 107 ALA A O 1
ATOM 801 N N . GLU A 1 108 ? 7.231 -1.247 -18.835 1.00 97.69 108 GLU A N 1
ATOM 802 C CA . GLU A 1 108 ? 7.399 -2.700 -18.696 1.00 97.69 108 GLU A CA 1
ATOM 803 C C . GLU A 1 108 ? 7.174 -3.186 -17.253 1.00 97.69 108 GLU A C 1
ATOM 805 O O . G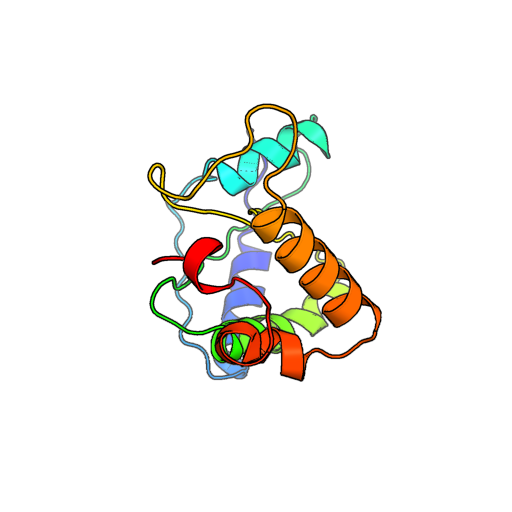LU A 1 108 ? 6.592 -4.255 -17.057 1.00 97.69 108 GLU A O 1
ATOM 810 N N . PHE A 1 109 ? 7.617 -2.427 -16.241 1.00 98.06 109 PHE A N 1
ATOM 811 C CA . PHE A 1 109 ? 7.345 -2.767 -14.840 1.00 98.06 109 PHE A CA 1
ATOM 812 C C . PHE A 1 109 ? 5.861 -2.607 -14.503 1.00 98.06 109 PHE A C 1
ATOM 814 O O . PHE A 1 109 ? 5.275 -3.511 -13.906 1.00 98.06 109 PHE A O 1
ATOM 821 N N . ASP A 1 110 ? 5.253 -1.483 -14.889 1.00 97.62 110 ASP A N 1
ATOM 822 C CA . ASP A 1 110 ? 3.852 -1.180 -14.586 1.00 97.62 110 ASP A CA 1
ATOM 823 C C . ASP A 1 110 ? 2.903 -2.211 -15.222 1.00 97.62 110 ASP A C 1
ATOM 825 O O . ASP A 1 110 ? 2.084 -2.822 -14.533 1.00 97.62 110 ASP A O 1
ATOM 829 N N . GLU A 1 111 ? 3.116 -2.530 -16.502 1.00 98.12 111 GLU A N 1
ATOM 830 C CA . GLU A 1 111 ? 2.364 -3.563 -17.222 1.00 98.12 111 GLU A CA 1
ATOM 831 C C . GLU A 1 111 ? 2.571 -4.956 -16.604 1.00 98.12 111 GLU A C 1
ATOM 833 O O . GLU A 1 111 ? 1.631 -5.755 -16.491 1.00 98.12 111 GLU A O 1
ATOM 838 N N . TRP A 1 112 ? 3.802 -5.278 -16.185 1.00 98.56 112 TRP A N 1
ATOM 839 C CA . TRP A 1 112 ? 4.075 -6.527 -15.479 1.00 98.56 112 TRP A CA 1
ATOM 840 C C . TRP A 1 112 ? 3.306 -6.589 -14.159 1.00 98.56 112 TRP A C 1
ATOM 842 O O . TRP A 1 112 ? 2.702 -7.626 -13.870 1.00 98.56 112 TRP A O 1
ATOM 852 N N . LEU A 1 113 ? 3.298 -5.512 -13.371 1.00 98.25 113 LEU A N 1
ATOM 853 C CA . LEU A 1 113 ? 2.631 -5.468 -12.074 1.00 98.25 113 LEU A CA 1
ATOM 854 C C . LEU A 1 113 ? 1.116 -5.619 -12.235 1.00 98.25 113 LEU A C 1
ATOM 856 O O . LEU A 1 113 ? 0.521 -6.479 -11.579 1.00 98.25 113 LEU A O 1
ATOM 860 N N . GLU A 1 114 ? 0.510 -4.868 -13.157 1.00 98.06 114 GLU A N 1
ATOM 861 C CA . GLU A 1 114 ? -0.915 -4.956 -13.481 1.00 98.06 114 GLU A CA 1
ATOM 862 C C . GLU A 1 114 ? -1.304 -6.392 -13.853 1.00 98.06 114 GLU A C 1
ATOM 864 O O . GLU A 1 114 ? -2.181 -6.993 -13.223 1.00 98.06 114 GLU A O 1
ATOM 869 N N . LYS A 1 115 ? -0.614 -6.996 -14.830 1.00 98.50 115 LYS A N 1
ATOM 870 C CA . LYS A 1 115 ? -0.886 -8.374 -15.275 1.00 98.50 115 LYS A CA 1
ATOM 871 C C . LYS A 1 115 ? -0.656 -9.398 -14.173 1.00 98.50 115 LYS A C 1
ATOM 873 O O . LYS A 1 115 ? -1.318 -10.433 -14.143 1.00 98.50 115 LYS A O 1
ATOM 878 N N . THR A 1 116 ? 0.318 -9.170 -13.301 1.00 98.31 116 THR A N 1
ATOM 879 C CA . THR A 1 116 ? 0.629 -10.066 -12.182 1.00 98.31 116 THR A CA 1
ATOM 880 C C . THR A 1 116 ? -0.504 -10.067 -11.164 1.00 98.31 116 THR A C 1
ATOM 882 O O . THR A 1 116 ? -1.027 -11.134 -10.838 1.00 98.31 116 THR A O 1
ATOM 885 N N . LEU A 1 117 ? -0.953 -8.887 -10.736 1.00 97.19 117 LEU A N 1
ATOM 886 C CA . LEU A 1 117 ? -2.020 -8.741 -9.747 1.00 97.19 117 LEU A CA 1
ATOM 887 C C . LEU A 1 117 ? -3.387 -9.182 -10.285 1.00 97.19 117 LEU A C 1
ATOM 889 O O . LEU A 1 117 ? -4.100 -9.923 -9.609 1.00 97.19 117 LEU A O 1
ATOM 893 N N . THR A 1 118 ? -3.743 -8.779 -11.507 1.00 98.06 118 THR A N 1
ATOM 894 C CA . THR A 1 118 ? -5.055 -9.090 -12.111 1.00 98.06 118 THR A CA 1
ATOM 895 C C . THR A 1 118 ? -5.218 -10.565 -12.481 1.00 98.06 118 THR A C 1
ATOM 897 O O . THR A 1 118 ? -6.338 -11.064 -12.523 1.00 98.06 118 THR A O 1
ATOM 900 N N . ARG A 1 119 ? -4.115 -11.298 -12.687 1.00 98.19 119 ARG A N 1
ATOM 901 C CA . ARG A 1 119 ? -4.120 -12.755 -12.919 1.00 98.19 119 ARG A CA 1
ATOM 902 C C . ARG A 1 119 ? -3.961 -13.581 -11.642 1.00 98.19 119 ARG A C 1
ATOM 904 O O . ARG A 1 119 ? -3.756 -14.788 -11.729 1.00 98.19 119 ARG A O 1
ATOM 911 N N . GLY A 1 120 ? -4.007 -12.949 -10.469 1.00 97.44 120 GLY A N 1
ATOM 912 C CA . GLY A 1 120 ? -3.908 -13.638 -9.183 1.00 97.44 120 GLY A CA 1
ATOM 913 C C . GLY A 1 120 ? -2.524 -14.207 -8.864 1.00 97.44 120 GLY A C 1
ATOM 914 O O . GLY A 1 120 ? -2.408 -15.036 -7.968 1.00 97.44 120 GLY A O 1
ATOM 915 N N . ARG A 1 121 ? -1.465 -13.770 -9.562 1.00 98.06 121 ARG A N 1
ATOM 916 C CA . ARG A 1 121 ? -0.079 -14.211 -9.319 1.00 98.06 121 ARG A CA 1
ATOM 917 C C . ARG A 1 121 ? 0.538 -13.433 -8.155 1.00 98.06 121 ARG A C 1
ATOM 919 O O . ARG A 1 121 ? 1.541 -12.740 -8.310 1.00 98.06 121 ARG A O 1
ATOM 926 N N . TYR A 1 122 ? -0.099 -13.478 -6.991 1.00 97.19 122 TYR A N 1
ATOM 927 C CA . TYR A 1 122 ? 0.287 -12.646 -5.851 1.00 97.19 122 TYR A CA 1
ATOM 928 C C . TYR A 1 122 ? 1.676 -12.996 -5.311 1.00 97.19 122 TYR A C 1
ATOM 930 O O . TYR A 1 122 ? 2.398 -12.102 -4.879 1.00 97.19 122 TYR A O 1
ATOM 938 N N . GLU A 1 123 ? 2.086 -14.262 -5.385 1.00 97.44 123 GLU A N 1
ATOM 939 C CA . GLU A 1 123 ? 3.427 -14.699 -4.992 1.00 97.44 123 GLU A CA 1
ATOM 940 C C . GLU A 1 123 ? 4.511 -14.073 -5.879 1.00 97.44 123 GLU A C 1
ATOM 942 O O . GLU A 1 123 ? 5.554 -13.672 -5.368 1.00 97.44 123 GLU A O 1
ATOM 947 N N . ASP A 1 124 ? 4.249 -13.911 -7.181 1.00 98.00 124 ASP A N 1
ATOM 948 C CA . ASP A 1 124 ? 5.171 -13.231 -8.098 1.00 98.00 124 ASP A CA 1
ATOM 949 C C . ASP A 1 124 ? 5.296 -11.737 -7.756 1.00 98.00 124 ASP A C 1
ATOM 951 O O . ASP A 1 124 ? 6.393 -11.186 -7.818 1.00 98.00 124 ASP A O 1
ATOM 955 N N . ALA A 1 125 ? 4.194 -11.083 -7.361 1.00 97.31 125 ALA A N 1
ATOM 956 C CA . ALA A 1 125 ? 4.209 -9.693 -6.896 1.00 97.31 125 ALA A CA 1
ATOM 957 C C . ALA A 1 125 ? 4.956 -9.535 -5.559 1.00 97.31 125 ALA A C 1
ATOM 959 O O . ALA A 1 125 ? 5.662 -8.549 -5.356 1.00 97.31 125 ALA A O 1
ATOM 960 N N . VAL A 1 126 ? 4.851 -10.514 -4.656 1.00 97.94 126 VAL A N 1
ATOM 961 C CA . VAL A 1 126 ? 5.649 -10.545 -3.421 1.00 97.94 126 VAL A CA 1
ATOM 962 C C . VAL A 1 126 ? 7.138 -10.732 -3.736 1.00 97.94 126 VAL A C 1
ATOM 964 O O . VAL A 1 126 ? 7.977 -10.064 -3.134 1.00 97.94 126 VAL A O 1
ATOM 967 N N . ASP A 1 127 ? 7.474 -11.572 -4.717 1.00 97.56 127 ASP A N 1
ATOM 968 C CA . ASP A 1 127 ? 8.846 -11.833 -5.177 1.00 97.56 127 ASP A CA 1
ATOM 969 C C . ASP A 1 127 ? 9.290 -10.910 -6.335 1.00 97.56 127 ASP A C 1
ATOM 971 O O . ASP A 1 127 ? 10.106 -11.278 -7.188 1.00 97.56 127 ASP A O 1
ATOM 975 N N . TYR A 1 128 ? 8.771 -9.675 -6.389 1.00 97.19 128 TYR A N 1
ATOM 976 C CA . TYR A 1 128 ? 9.015 -8.758 -7.512 1.00 97.19 128 TYR A CA 1
ATOM 977 C C . TYR A 1 128 ? 10.509 -8.492 -7.759 1.00 97.19 128 TYR A C 1
ATOM 979 O O . TYR A 1 128 ? 10.926 -8.346 -8.904 1.00 97.19 128 TYR A O 1
ATOM 987 N N . LYS A 1 129 ? 11.355 -8.506 -6.719 1.00 96.06 129 LYS A N 1
ATOM 988 C CA . LYS A 1 129 ? 12.812 -8.313 -6.863 1.00 96.06 129 LYS A CA 1
ATOM 989 C C . LYS A 1 129 ? 13.492 -9.419 -7.684 1.00 96.06 129 LYS A C 1
ATOM 991 O O . LYS A 1 129 ? 14.617 -9.240 -8.150 1.00 96.06 129 LYS A O 1
ATOM 996 N N . ARG A 1 130 ? 12.849 -10.574 -7.860 1.00 97.00 130 ARG A N 1
ATOM 997 C CA . ARG A 1 130 ? 13.339 -11.664 -8.718 1.00 97.00 130 ARG A CA 1
ATOM 998 C C . ARG A 1 130 ? 12.539 -11.797 -10.009 1.00 97.00 130 ARG A C 1
ATOM 1000 O O . ARG A 1 130 ? 13.086 -12.276 -10.998 1.00 97.00 130 ARG A O 1
ATOM 1007 N N . LYS A 1 131 ? 11.259 -11.423 -9.989 1.00 97.69 131 LYS A N 1
ATOM 1008 C CA . LYS A 1 131 ? 10.298 -11.700 -11.067 1.00 97.69 131 LYS A CA 1
ATOM 1009 C C . LYS A 1 131 ? 9.994 -10.503 -11.964 1.00 97.69 131 LYS A C 1
ATOM 1011 O O . LYS A 1 131 ? 9.634 -10.714 -13.122 1.00 97.69 131 LYS A O 1
ATOM 1016 N N . ALA A 1 132 ? 10.097 -9.285 -11.441 1.00 97.88 132 ALA A N 1
ATOM 1017 C CA . ALA A 1 132 ? 9.719 -8.080 -12.162 1.00 97.88 132 ALA A CA 1
ATOM 1018 C C . ALA A 1 132 ? 10.863 -7.583 -13.057 1.00 97.88 132 ALA A C 1
ATOM 1020 O O . ALA A 1 132 ? 12.023 -7.547 -12.621 1.00 97.88 132 ALA A O 1
ATOM 1021 N N . PRO A 1 133 ? 10.560 -7.148 -14.290 1.00 97.81 133 PRO A N 1
ATOM 1022 C CA . PRO A 1 133 ? 11.535 -6.461 -15.122 1.00 97.81 133 PRO A CA 1
ATOM 1023 C C . PRO A 1 133 ? 11.885 -5.112 -14.488 1.00 97.81 133 PRO A C 1
ATOM 1025 O O . PRO A 1 133 ? 11.029 -4.469 -13.900 1.00 97.81 133 PRO A O 1
ATOM 1028 N N . ASN A 1 134 ? 13.129 -4.651 -14.612 1.00 96.88 134 ASN A N 1
ATOM 1029 C CA . ASN A 1 134 ? 13.516 -3.275 -14.260 1.00 96.88 134 ASN A CA 1
ATOM 1030 C C . ASN A 1 134 ? 13.220 -2.827 -12.808 1.00 96.88 134 ASN A C 1
ATOM 1032 O O . ASN A 1 134 ? 13.219 -1.627 -12.526 1.00 96.88 134 ASN A O 1
ATOM 1036 N N . TRP A 1 135 ? 13.015 -3.750 -11.859 1.00 95.81 135 TRP A N 1
ATOM 1037 C CA . TRP A 1 135 ? 12.627 -3.380 -10.489 1.00 95.81 135 TRP A CA 1
ATOM 1038 C C . TRP A 1 135 ? 13.636 -2.448 -9.807 1.00 95.81 135 TRP A C 1
ATOM 1040 O O . TRP A 1 135 ? 13.231 -1.555 -9.073 1.00 95.81 135 TRP A O 1
ATOM 1050 N N . LYS A 1 136 ? 14.942 -2.615 -10.074 1.00 95.25 136 LYS A N 1
ATOM 1051 C CA . LYS A 1 136 ? 16.000 -1.764 -9.498 1.00 95.25 136 LYS A CA 1
ATOM 1052 C C . LYS A 1 136 ? 15.913 -0.315 -9.969 1.00 95.25 136 LYS A C 1
ATOM 1054 O O . LYS A 1 136 ? 16.212 0.580 -9.195 1.00 95.25 136 LYS A O 1
ATOM 1059 N N . LEU A 1 137 ? 15.518 -0.100 -11.225 1.00 95.56 137 LEU A N 1
ATOM 1060 C CA . LEU A 1 137 ? 15.282 1.243 -11.764 1.00 95.56 137 LEU A CA 1
ATOM 1061 C C . LEU A 1 137 ? 13.985 1.828 -11.192 1.00 95.56 137 LEU A C 1
ATOM 1063 O O . LEU A 1 137 ? 13.892 3.019 -10.936 1.00 95.56 137 LEU A O 1
ATOM 1067 N N . THR A 1 138 ? 12.996 0.965 -10.957 1.00 95.81 138 THR A N 1
ATOM 1068 C CA . THR A 1 138 ? 11.662 1.343 -10.480 1.00 95.81 138 THR A CA 1
ATOM 1069 C C . THR A 1 138 ? 11.645 1.747 -9.008 1.00 95.81 138 THR A C 1
ATOM 1071 O O . THR A 1 138 ? 10.971 2.710 -8.650 1.00 95.81 138 THR A O 1
ATOM 1074 N N . HIS A 1 139 ? 12.373 1.014 -8.164 1.00 93.62 139 HIS A N 1
ATOM 1075 C CA . HIS A 1 139 ? 12.457 1.211 -6.717 1.00 93.62 139 HIS A CA 1
ATOM 1076 C C . HIS A 1 139 ? 13.915 1.039 -6.254 1.00 93.62 139 HIS A C 1
ATOM 1078 O O . HIS A 1 139 ? 14.286 -0.030 -5.758 1.00 93.62 139 HIS A O 1
ATOM 1084 N N . PRO A 1 140 ? 14.770 2.056 -6.456 1.00 87.94 140 PRO A N 1
ATOM 1085 C CA . PRO A 1 140 ? 16.195 1.968 -6.131 1.00 87.94 140 PRO A CA 1
ATOM 1086 C C . PRO A 1 140 ? 16.517 2.010 -4.624 1.00 87.94 140 PRO A C 1
ATOM 1088 O O . PRO A 1 140 ? 17.669 1.770 -4.261 1.00 87.94 140 PRO A O 1
ATOM 1091 N N . TRP A 1 141 ? 15.529 2.285 -3.762 1.00 76.56 141 TRP A N 1
ATOM 1092 C CA . TRP A 1 141 ? 15.672 2.444 -2.307 1.00 76.56 141 TRP A CA 1
ATOM 1093 C C . TRP A 1 141 ? 14.864 1.395 -1.538 1.00 76.56 141 TRP A C 1
ATOM 1095 O O . TRP A 1 141 ? 13.686 1.178 -1.904 1.00 76.56 141 TRP A O 1
#

InterPro domains:
  IPR004183 Extradiol ring-cleavage dioxygenase, class III enzyme, subunit B [PF02900] (1-135)
  IPR014436 Extradiol aromatic ring-opening dioxygenase, DODA-type [cd07363] (1-140)

pLDDT: mean 95.46, std 3.25, range [76.56, 98.56]

Radius of gyration: 17.37 Å; chains: 1; bounding box: 37×33×44 Å